Protein AF-A0A9D8WXP0-F1 (afdb_monomer_lite)

Radius of gyration: 31.96 Å; chains: 1; bounding box: 114×38×44 Å

pLDDT: mean 79.35, std 18.18, range [41.12, 97.19]

Sequence (151 aa):
MDLRFQVKKQKMTRLDGAYIVSGSKNYLCAEFLFSEEWAGKIKTAVFEQGDTVYHVVLENDRISAEKMPVFSAGVWKVSVFGGDLMTADSVPLPVHPSGFREENAPEPPEPSVYESLTALIQKNITTTEELKHKITESVPLAVEGETLVIG

Secondary structure (DSSP, 8-state):
-EEEEEEETTEEEE-----EETT--S--EEEEEE-GGGTT--EEEEEEETTEEEEEE-BTTEE-TTTSPPPPSEEEEEEEEETTTEE---EEEEEEPPS--GGG-PPPPP--HHHHHHHHHHHHHHHHHHHHHHHHTS-------------

Structure (mmCIF, N/CA/C/O backbone):
data_AF-A0A9D8WXP0-F1
#
_entry.id   AF-A0A9D8WXP0-F1
#
loop_
_atom_site.group_PDB
_atom_site.id
_atom_site.type_symbol
_atom_site.label_atom_id
_atom_site.label_alt_id
_atom_site.label_comp_id
_atom_site.label_asym_id
_atom_site.label_entity_id
_atom_site.label_seq_id
_atom_site.pdbx_PDB_ins_code
_atom_site.Cartn_x
_atom_site.Cartn_y
_atom_site.Cartn_z
_atom_site.occupancy
_atom_site.B_iso_or_equiv
_atom_site.auth_seq_id
_atom_site.auth_comp_id
_atom_site.auth_asym_id
_atom_site.auth_atom_id
_atom_site.pdbx_PDB_model_num
ATOM 1 N N . MET A 1 1 ? -9.900 7.967 -0.176 1.00 62.97 1 MET A N 1
ATOM 2 C CA . MET A 1 1 ? -8.702 8.828 -0.049 1.00 62.97 1 MET A CA 1
ATOM 3 C C . MET A 1 1 ? -7.533 7.985 -0.482 1.00 62.97 1 MET A C 1
ATOM 5 O O . MET A 1 1 ? -7.398 6.881 0.036 1.00 62.97 1 MET A O 1
ATOM 9 N N . ASP A 1 2 ? -6.749 8.461 -1.447 1.00 85.50 2 ASP A N 1
ATOM 10 C CA . ASP A 1 2 ? -5.946 7.543 -2.256 1.00 85.50 2 ASP A CA 1
ATOM 11 C C . ASP A 1 2 ? -4.455 7.810 -2.049 1.00 85.50 2 ASP A C 1
ATOM 13 O O . ASP A 1 2 ? -3.940 8.886 -2.368 1.00 85.50 2 ASP A O 1
ATOM 17 N N . LEU A 1 3 ? -3.771 6.815 -1.489 1.00 94.44 3 LEU A N 1
ATOM 18 C CA . LEU A 1 3 ? -2.318 6.767 -1.427 1.00 94.44 3 LEU A CA 1
ATOM 19 C C . LEU A 1 3 ? -1.789 6.508 -2.830 1.00 94.44 3 LEU A C 1
ATOM 21 O O . LEU A 1 3 ? -2.299 5.638 -3.536 1.00 94.44 3 LEU A O 1
ATOM 25 N N . ARG A 1 4 ? -0.767 7.254 -3.243 1.00 96.38 4 ARG A N 1
ATOM 26 C CA . ARG A 1 4 ? -0.178 7.108 -4.574 1.00 96.38 4 ARG A CA 1
ATOM 27 C C . ARG A 1 4 ? 1.320 6.955 -4.461 1.00 96.38 4 ARG A C 1
ATOM 29 O O . ARG A 1 4 ? 2.012 7.840 -3.960 1.00 96.38 4 ARG A O 1
ATOM 36 N N . PHE A 1 5 ? 1.823 5.853 -4.995 1.00 96.81 5 PHE A N 1
ATOM 37 C CA . PHE A 1 5 ? 3.238 5.528 -5.008 1.00 96.81 5 PHE A CA 1
ATOM 38 C C . PHE A 1 5 ? 3.719 5.399 -6.445 1.00 96.81 5 PHE A C 1
ATOM 40 O O . PHE A 1 5 ? 3.088 4.752 -7.267 1.00 96.81 5 PHE A O 1
ATOM 47 N N . GLN A 1 6 ? 4.854 6.002 -6.763 1.00 97.19 6 GLN A N 1
ATOM 48 C CA . GLN A 1 6 ? 5.587 5.719 -7.987 1.00 97.19 6 GLN A CA 1
ATOM 49 C C . GLN A 1 6 ? 6.678 4.707 -7.686 1.00 97.19 6 GLN A C 1
ATOM 51 O O . GLN A 1 6 ? 7.440 4.906 -6.747 1.00 97.19 6 GLN A O 1
ATOM 56 N N . VAL A 1 7 ? 6.771 3.668 -8.511 1.00 96.25 7 VAL A N 1
ATOM 57 C CA . VAL A 1 7 ? 7.805 2.638 -8.441 1.00 96.25 7 VAL A CA 1
ATOM 58 C C . VAL A 1 7 ? 8.565 2.653 -9.761 1.00 96.25 7 VAL A C 1
ATOM 60 O O . VAL A 1 7 ? 8.074 2.187 -10.787 1.00 96.25 7 VAL A O 1
ATOM 63 N N . LYS A 1 8 ? 9.758 3.244 -9.755 1.00 94.75 8 LYS A N 1
ATOM 64 C CA . LYS A 1 8 ? 10.653 3.293 -10.915 1.00 94.75 8 LYS A CA 1
ATOM 65 C C . LYS A 1 8 ? 11.887 2.470 -10.605 1.00 94.75 8 LYS A C 1
ATOM 67 O O . LYS A 1 8 ? 12.650 2.836 -9.710 1.00 94.75 8 LYS A O 1
ATOM 72 N N . LYS A 1 9 ? 12.120 1.394 -11.355 1.00 91.19 9 LYS A N 1
ATOM 73 C CA . LYS A 1 9 ? 13.151 0.405 -11.018 1.00 91.19 9 LYS A CA 1
ATOM 74 C C . LYS A 1 9 ? 12.886 -0.132 -9.626 1.00 91.19 9 LYS A C 1
ATOM 76 O O . LYS A 1 9 ? 11.773 -0.563 -9.340 1.00 91.19 9 LYS A O 1
ATOM 81 N N . GLN A 1 10 ? 13.877 -0.041 -8.757 1.00 93.00 10 GLN A N 1
ATOM 82 C CA . GLN A 1 10 ? 13.775 -0.437 -7.360 1.00 93.00 10 GLN A CA 1
ATOM 83 C C . GLN A 1 10 ? 13.541 0.763 -6.434 1.00 93.00 10 GLN A C 1
ATOM 85 O O . GLN A 1 10 ? 13.718 0.641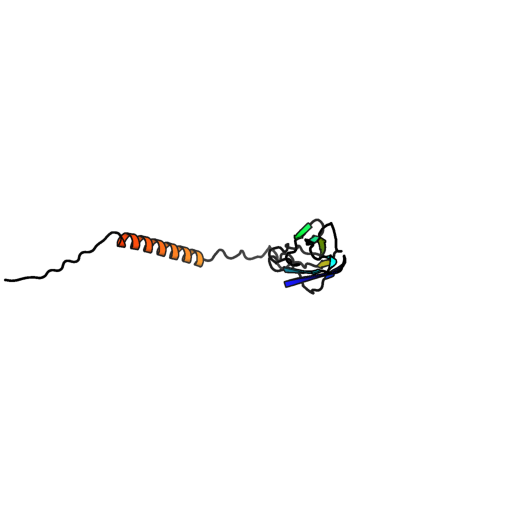 -5.232 1.00 93.00 10 GLN A O 1
ATOM 90 N N . LYS A 1 11 ? 13.187 1.936 -6.975 1.00 95.12 11 LYS A N 1
ATOM 91 C CA . LYS A 1 11 ? 12.950 3.148 -6.191 1.00 95.12 11 LYS A CA 1
ATOM 92 C C . LYS A 1 11 ? 11.462 3.465 -6.113 1.00 95.12 11 LYS A C 1
ATOM 94 O O . LYS A 1 11 ? 10.817 3.703 -7.136 1.00 95.12 11 LYS A O 1
ATOM 99 N N . MET A 1 12 ? 10.9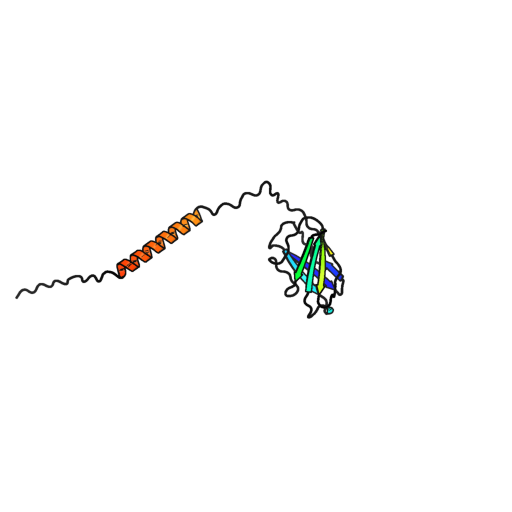53 3.548 -4.897 1.00 95.88 12 MET A N 1
ATOM 100 C CA . MET A 1 12 ? 9.638 4.033 -4.535 1.00 95.88 12 MET A CA 1
ATOM 101 C C . MET A 1 12 ? 9.674 5.519 -4.189 1.00 95.88 12 MET A C 1
ATOM 103 O O . MET A 1 12 ? 10.642 6.082 -3.678 1.00 95.88 12 MET A O 1
ATOM 107 N N . THR A 1 13 ? 8.583 6.207 -4.493 1.00 95.62 13 THR A N 1
ATOM 108 C CA . THR A 1 13 ? 8.370 7.604 -4.118 1.00 95.62 13 THR A CA 1
ATOM 109 C C . THR A 1 13 ? 6.887 7.820 -3.884 1.00 95.62 13 THR A C 1
ATOM 111 O O . THR A 1 13 ? 6.065 7.454 -4.721 1.00 95.62 13 THR A O 1
ATOM 114 N N . ARG A 1 14 ? 6.529 8.419 -2.750 1.00 95.12 14 ARG A N 1
ATOM 115 C CA . ARG A 1 14 ? 5.146 8.802 -2.466 1.00 95.12 14 ARG A CA 1
ATOM 116 C C . ARG A 1 14 ? 4.801 10.085 -3.226 1.00 95.12 14 ARG A C 1
ATOM 118 O O . ARG A 1 14 ? 5.579 11.034 -3.212 1.00 95.12 14 ARG A O 1
ATOM 125 N N . LEU A 1 15 ? 3.660 10.089 -3.907 1.00 94.56 15 LEU A N 1
ATOM 126 C CA . LEU A 1 15 ? 3.194 11.188 -4.759 1.00 94.56 15 LEU A CA 1
ATOM 127 C C . LEU A 1 15 ? 1.968 11.915 -4.199 1.00 94.56 15 LEU A C 1
ATOM 129 O O . LEU A 1 15 ? 1.590 12.969 -4.706 1.00 94.56 15 LEU A O 1
ATOM 133 N N . ASP A 1 16 ? 1.299 11.341 -3.205 1.00 92.44 16 ASP A N 1
ATOM 134 C CA . ASP A 1 16 ? 0.165 11.968 -2.542 1.00 92.44 16 ASP A CA 1
ATOM 135 C C . ASP A 1 16 ? 0.593 12.816 -1.331 1.00 92.44 16 ASP A C 1
ATOM 137 O O . ASP A 1 16 ? 1.668 12.634 -0.762 1.00 92.44 16 ASP A O 1
ATOM 141 N N . GLY A 1 17 ? -0.291 13.730 -0.925 1.00 86.19 17 GLY A N 1
ATOM 142 C CA . GLY A 1 17 ? -0.201 14.479 0.332 1.00 86.19 17 GLY A CA 1
ATOM 143 C C . GLY A 1 17 ? -1.218 13.995 1.366 1.00 86.19 17 GLY A C 1
ATOM 144 O O . GLY A 1 17 ? -1.742 14.805 2.128 1.00 86.19 17 GLY A O 1
ATOM 145 N N . ALA A 1 18 ? -1.591 12.711 1.337 1.00 87.00 18 ALA A N 1
ATOM 146 C CA . ALA A 1 18 ? -2.688 12.208 2.146 1.00 87.00 18 ALA A CA 1
ATOM 147 C C . ALA A 1 18 ? -2.328 12.192 3.640 1.00 87.00 18 ALA A C 1
ATOM 149 O O . ALA A 1 18 ? -1.330 11.597 4.056 1.00 87.00 18 ALA A O 1
ATOM 150 N N . TYR A 1 19 ? -3.185 12.812 4.449 1.00 86.94 19 TYR A N 1
ATOM 151 C CA . TYR A 1 19 ? -3.127 12.755 5.903 1.00 86.94 19 TYR A CA 1
ATOM 152 C C . TYR A 1 19 ? -3.855 11.505 6.410 1.00 86.94 19 TYR A C 1
ATOM 154 O O . TYR A 1 19 ? -5.063 11.368 6.214 1.00 86.94 19 TYR A O 1
ATOM 162 N N . ILE A 1 20 ? -3.118 10.578 7.022 1.00 89.38 20 ILE A N 1
ATOM 163 C CA . ILE A 1 20 ? -3.643 9.269 7.430 1.00 89.38 20 ILE A CA 1
ATOM 164 C C . ILE A 1 20 ? -3.864 9.259 8.932 1.00 89.38 20 ILE A C 1
ATOM 166 O O . ILE A 1 20 ? -2.995 9.683 9.691 1.00 89.38 20 ILE A O 1
ATOM 170 N N . VAL A 1 21 ? -5.009 8.730 9.350 1.00 87.56 21 VAL A N 1
ATOM 171 C CA . VAL A 1 21 ? -5.391 8.601 10.755 1.00 87.56 21 VAL A CA 1
ATOM 172 C C . VAL A 1 21 ? -5.531 7.121 11.110 1.00 87.56 21 VAL A C 1
ATOM 174 O O . VAL A 1 21 ? -6.126 6.349 10.351 1.00 87.56 21 VAL A O 1
ATOM 177 N N . SER A 1 22 ? -4.972 6.725 12.253 1.00 87.50 22 SER A N 1
ATOM 178 C CA . SER A 1 22 ? -4.996 5.349 12.754 1.00 87.50 22 SER A CA 1
ATOM 179 C C . SER A 1 22 ? -6.420 4.838 12.961 1.00 87.50 22 SER A C 1
ATOM 181 O O . SER A 1 22 ? -7.331 5.620 13.220 1.00 87.50 22 SER A O 1
ATOM 183 N N . GLY A 1 23 ? -6.623 3.523 12.871 1.00 80.12 23 GLY A N 1
ATOM 184 C CA . GLY A 1 23 ? -7.940 2.908 13.104 1.00 80.12 23 GLY A CA 1
ATOM 185 C C . GLY A 1 23 ? -8.958 3.103 11.971 1.00 80.12 23 GLY A C 1
ATOM 186 O O . GLY A 1 23 ? -10.075 2.601 12.055 1.00 80.12 23 GLY A O 1
ATOM 187 N N . SER A 1 24 ? -8.582 3.787 10.886 1.00 81.12 24 SER A N 1
ATOM 188 C CA . SER A 1 24 ? -9.439 3.939 9.706 1.00 81.12 24 SER A CA 1
ATOM 189 C C . SER A 1 24 ? -9.587 2.601 8.972 1.00 81.12 24 SER A C 1
ATOM 191 O O . SER A 1 24 ? -8.595 2.037 8.512 1.00 81.12 24 SER A O 1
ATOM 193 N N . LYS A 1 25 ? -10.823 2.114 8.814 1.00 85.44 25 LYS A N 1
ATOM 194 C CA . LYS A 1 25 ? -11.163 0.896 8.056 1.00 85.44 25 LYS A CA 1
ATOM 195 C C . LYS A 1 25 ? -12.018 1.250 6.838 1.00 85.44 25 LYS A C 1
ATOM 197 O O . LYS A 1 25 ? -12.856 2.141 6.929 1.00 85.44 25 LYS A O 1
ATOM 202 N N . ASN A 1 26 ? -11.816 0.562 5.709 1.00 84.81 26 ASN A N 1
ATOM 203 C CA . ASN A 1 26 ? -12.574 0.752 4.459 1.00 84.81 26 ASN A CA 1
ATOM 204 C C . ASN A 1 26 ? -12.576 2.198 3.913 1.00 84.81 26 ASN A C 1
ATOM 206 O O . ASN A 1 26 ? -13.512 2.606 3.231 1.00 84.81 26 ASN A O 1
ATOM 210 N N . TYR A 1 27 ? -11.528 2.977 4.197 1.00 84.69 27 TYR A N 1
ATOM 211 C CA . TYR A 1 27 ? -11.437 4.393 3.805 1.00 84.69 27 TYR A CA 1
ATOM 212 C C . TYR A 1 27 ? -10.249 4.716 2.884 1.00 84.69 27 TYR A C 1
ATOM 214 O O . TYR A 1 27 ? -10.330 5.586 2.007 1.00 84.69 27 TYR A O 1
ATOM 222 N N . LEU A 1 28 ? -9.124 4.034 3.102 1.00 90.62 28 LEU A N 1
ATOM 223 C CA . LEU A 1 28 ? -7.890 4.236 2.349 1.00 90.62 28 LEU A CA 1
ATOM 224 C C . LEU A 1 28 ? -7.883 3.324 1.132 1.00 90.62 28 LEU A C 1
ATOM 226 O O . LEU A 1 28 ? -8.189 2.153 1.270 1.00 90.62 28 LEU A O 1
ATOM 230 N N . CYS A 1 29 ? -7.461 3.832 -0.016 1.00 93.38 29 CYS A N 1
ATOM 231 C CA . CYS A 1 29 ? -7.068 3.021 -1.168 1.00 93.38 29 CYS A CA 1
ATOM 232 C C . CYS A 1 29 ? -5.591 3.289 -1.469 1.00 93.38 29 CYS A C 1
ATOM 234 O O . CYS A 1 29 ? -5.068 4.338 -1.086 1.00 93.38 29 CYS A O 1
ATOM 236 N N . ALA A 1 30 ? -4.918 2.381 -2.175 1.00 94.88 30 ALA A N 1
ATOM 237 C CA . ALA A 1 30 ? -3.557 2.615 -2.653 1.00 94.88 30 ALA A CA 1
ATOM 238 C C . ALA A 1 30 ? -3.434 2.337 -4.153 1.00 94.88 30 ALA A C 1
ATOM 240 O O . ALA A 1 30 ? -3.988 1.367 -4.661 1.00 94.88 30 ALA A O 1
ATOM 241 N N . GLU A 1 31 ? -2.684 3.178 -4.852 1.00 96.19 31 GLU A N 1
ATOM 242 C CA . GLU A 1 31 ? -2.351 3.035 -6.265 1.00 96.19 31 GLU A CA 1
ATOM 243 C C . GLU A 1 31 ? -0.841 3.117 -6.465 1.00 96.19 31 GLU A C 1
ATOM 245 O O . GLU A 1 31 ? -0.155 3.943 -5.854 1.00 96.19 31 GLU A O 1
ATOM 250 N N . PHE A 1 32 ? -0.333 2.266 -7.350 1.00 96.50 32 PHE A N 1
ATOM 251 C CA . PHE A 1 32 ? 1.084 2.131 -7.633 1.00 96.50 32 PHE A CA 1
ATOM 252 C C . PHE A 1 32 ? 1.348 2.340 -9.128 1.00 96.50 32 PHE A C 1
ATOM 254 O O . PHE A 1 32 ? 0.820 1.639 -9.981 1.00 96.50 32 PHE A O 1
ATOM 261 N N . LEU A 1 33 ? 2.197 3.312 -9.452 1.00 96.62 33 LEU A N 1
ATOM 262 C CA . LEU A 1 33 ? 2.606 3.645 -10.813 1.00 96.62 33 LEU A CA 1
ATOM 263 C C . LEU A 1 33 ? 3.960 3.000 -11.098 1.00 96.62 33 LEU A C 1
ATOM 265 O O . LEU A 1 33 ? 5.000 3.546 -10.714 1.00 96.62 33 LEU A O 1
ATOM 269 N N . PHE A 1 34 ? 3.943 1.843 -11.752 1.00 95.94 34 PHE A N 1
ATOM 270 C CA . PHE A 1 34 ? 5.146 1.071 -12.046 1.00 95.94 34 PHE A CA 1
ATOM 271 C C . PHE A 1 34 ? 5.802 1.450 -13.381 1.00 95.94 34 PHE A C 1
ATOM 273 O O . PHE A 1 34 ? 5.129 1.799 -14.349 1.00 95.94 34 PHE A O 1
ATOM 280 N N . SER A 1 35 ? 7.130 1.335 -13.448 1.00 94.31 35 SER A N 1
ATOM 281 C CA . SER A 1 35 ? 7.885 1.292 -14.705 1.00 94.31 35 SER A CA 1
ATOM 282 C C . SER A 1 35 ? 7.721 -0.050 -15.430 1.00 94.31 35 SER A C 1
ATOM 284 O O . SER A 1 35 ? 7.358 -1.063 -14.836 1.00 94.31 35 SER A O 1
ATOM 286 N N . GLU A 1 36 ? 8.038 -0.069 -16.725 1.00 93.44 36 GLU A N 1
ATOM 287 C CA . GLU A 1 36 ? 7.813 -1.207 -17.633 1.00 93.44 36 GLU A CA 1
ATOM 288 C C . GLU A 1 36 ? 8.429 -2.538 -17.169 1.00 93.44 36 GLU A C 1
ATOM 290 O O . GLU A 1 36 ? 7.876 -3.597 -17.445 1.00 93.44 36 GLU A O 1
ATOM 295 N N . GLU A 1 37 ? 9.532 -2.520 -16.416 1.00 91.19 37 GLU A N 1
ATOM 296 C CA . GLU A 1 37 ? 10.186 -3.745 -15.922 1.00 91.19 37 GLU A CA 1
ATOM 297 C C . GLU A 1 37 ? 9.321 -4.565 -14.949 1.00 91.19 37 GLU A C 1
ATOM 299 O O . GLU A 1 37 ? 9.576 -5.748 -14.726 1.00 91.19 37 GLU A O 1
ATOM 304 N N . TRP A 1 38 ? 8.279 -3.953 -14.386 1.00 93.00 38 TRP A N 1
ATOM 305 C CA . TRP A 1 38 ? 7.300 -4.587 -13.508 1.00 93.00 38 TRP A CA 1
ATOM 306 C C . TRP A 1 38 ? 6.114 -5.205 -14.270 1.00 93.00 38 TRP A C 1
ATOM 308 O O . TRP A 1 38 ? 5.262 -5.856 -13.654 1.00 93.00 38 TRP A O 1
ATOM 318 N N . ALA A 1 39 ? 6.033 -5.011 -15.591 1.00 92.12 39 ALA A N 1
ATOM 319 C CA . ALA A 1 39 ? 4.947 -5.524 -16.417 1.00 92.12 39 ALA A CA 1
ATOM 320 C C . ALA A 1 39 ? 4.890 -7.062 -16.391 1.00 92.12 39 ALA A C 1
ATOM 322 O O . ALA A 1 39 ? 5.912 -7.750 -16.377 1.00 92.12 39 ALA A O 1
ATOM 323 N N . GLY A 1 40 ? 3.672 -7.609 -16.354 1.00 90.12 40 GLY A N 1
ATOM 324 C CA . GLY A 1 40 ? 3.430 -9.057 -16.327 1.00 90.12 40 GLY A CA 1
ATOM 325 C C . GLY A 1 40 ? 3.786 -9.762 -15.011 1.00 90.12 40 GLY A C 1
ATOM 326 O O . GLY A 1 40 ? 3.619 -10.975 -14.915 1.00 90.12 40 GLY A O 1
ATOM 327 N N . LYS A 1 41 ? 4.258 -9.039 -13.987 1.00 92.50 41 LYS A N 1
ATOM 328 C CA . LYS A 1 41 ? 4.577 -9.613 -12.672 1.00 92.50 41 LYS A CA 1
ATOM 329 C C . LYS A 1 41 ? 3.391 -9.489 -11.719 1.00 92.50 41 LYS A C 1
ATOM 331 O O . LYS A 1 41 ? 2.728 -8.448 -11.673 1.00 92.50 41 LYS A O 1
ATOM 336 N N . ILE A 1 42 ? 3.183 -10.529 -10.911 1.00 93.56 42 ILE A N 1
ATOM 337 C CA . ILE A 1 42 ? 2.375 -10.437 -9.690 1.00 93.56 42 ILE A CA 1
ATOM 338 C C . ILE A 1 42 ? 3.174 -9.605 -8.691 1.00 93.56 42 ILE A C 1
ATOM 340 O O . ILE A 1 42 ? 4.357 -9.875 -8.471 1.00 93.56 42 ILE A O 1
ATOM 344 N N . LYS A 1 43 ? 2.535 -8.575 -8.141 1.00 94.88 43 LYS A N 1
ATOM 345 C CA . LYS A 1 43 ? 3.164 -7.575 -7.278 1.00 94.88 43 LYS A CA 1
ATOM 346 C C . LYS A 1 43 ? 2.465 -7.568 -5.933 1.00 94.88 43 LYS A C 1
ATOM 348 O O . LYS A 1 43 ? 1.240 -7.658 -5.876 1.00 94.88 43 LYS A O 1
ATOM 353 N N . THR A 1 44 ? 3.249 -7.420 -4.878 1.00 95.62 44 THR A N 1
ATOM 354 C CA . THR A 1 44 ? 2.786 -7.444 -3.495 1.00 95.62 44 THR A CA 1
ATOM 355 C C . THR A 1 44 ? 3.377 -6.252 -2.764 1.00 95.62 44 THR A C 1
ATOM 357 O O . THR A 1 44 ? 4.597 -6.092 -2.721 1.00 95.62 44 THR A O 1
ATOM 360 N N . ALA A 1 45 ? 2.515 -5.414 -2.194 1.00 96.12 45 ALA A N 1
ATOM 361 C CA . ALA A 1 45 ? 2.915 -4.359 -1.279 1.00 96.12 45 ALA A CA 1
ATOM 362 C C . ALA A 1 45 ? 3.132 -4.943 0.114 1.00 96.12 45 ALA A C 1
ATOM 364 O O . ALA A 1 45 ? 2.394 -5.826 0.560 1.00 96.12 45 ALA A O 1
ATOM 365 N N . VAL A 1 46 ? 4.136 -4.418 0.801 1.00 96.44 46 VAL A N 1
ATOM 366 C CA . VAL A 1 46 ? 4.450 -4.753 2.182 1.00 96.44 46 VAL A CA 1
ATOM 367 C C . VAL A 1 46 ? 4.312 -3.496 3.013 1.00 96.44 46 VAL A C 1
ATOM 369 O O . VAL A 1 46 ? 4.918 -2.475 2.692 1.00 96.44 46 VAL A O 1
ATOM 372 N N . PHE A 1 47 ? 3.512 -3.578 4.069 1.00 95.94 47 PHE A N 1
ATOM 373 C CA . PHE A 1 47 ? 3.373 -2.528 5.065 1.00 95.94 47 PHE A CA 1
ATOM 374 C C . PHE A 1 47 ? 3.964 -3.027 6.374 1.00 95.94 47 PHE A C 1
ATOM 376 O O . PHE A 1 47 ? 3.484 -4.014 6.920 1.00 95.94 47 PHE A O 1
ATOM 383 N N . GLU A 1 48 ? 4.985 -2.348 6.879 1.00 95.25 48 GLU A N 1
ATOM 384 C CA . GLU A 1 48 ? 5.734 -2.776 8.060 1.00 95.25 48 GLU A CA 1
ATOM 385 C C . GLU A 1 48 ? 5.824 -1.657 9.100 1.00 95.25 48 GLU A C 1
ATOM 387 O O . GLU A 1 48 ? 6.173 -0.518 8.780 1.00 95.25 48 GLU A O 1
ATOM 392 N N . GLN A 1 49 ? 5.559 -1.989 10.362 1.00 93.75 49 GLN A N 1
ATOM 393 C CA . GLN A 1 49 ? 5.836 -1.139 11.515 1.00 93.75 49 GLN A CA 1
ATOM 394 C C . GLN A 1 49 ? 6.271 -2.012 12.699 1.00 93.75 49 GLN A C 1
ATOM 396 O O . GLN A 1 49 ? 5.453 -2.702 13.306 1.00 93.75 49 GLN A O 1
ATOM 401 N N . GLY A 1 50 ? 7.558 -1.949 13.057 1.00 90.62 50 GLY A N 1
ATOM 402 C CA . GLY A 1 50 ? 8.114 -2.783 14.127 1.00 90.62 50 GLY A CA 1
ATOM 403 C C . GLY A 1 50 ? 7.946 -4.265 13.796 1.00 90.62 50 GLY A C 1
ATOM 404 O O . GLY A 1 50 ? 8.380 -4.701 12.736 1.00 90.62 50 GLY A O 1
ATOM 405 N N . ASP A 1 51 ? 7.264 -5.006 14.669 1.00 90.44 51 ASP A N 1
ATOM 406 C CA . ASP A 1 51 ? 6.993 -6.438 14.483 1.00 90.44 51 ASP A CA 1
ATOM 407 C C . ASP A 1 51 ? 5.741 -6.722 13.630 1.00 90.44 51 ASP A C 1
ATOM 409 O O . ASP A 1 51 ? 5.445 -7.874 13.314 1.00 90.44 51 ASP A O 1
ATOM 413 N N . THR A 1 52 ? 4.972 -5.689 13.263 1.00 91.38 52 THR A N 1
ATOM 414 C CA . THR A 1 52 ? 3.743 -5.860 12.476 1.00 91.38 52 THR A CA 1
ATOM 415 C C . THR A 1 52 ? 4.037 -5.718 10.990 1.00 91.38 52 THR A C 1
ATOM 417 O O . THR A 1 52 ? 4.513 -4.671 10.549 1.00 91.38 52 THR A O 1
ATOM 420 N N . VAL A 1 53 ? 3.702 -6.750 10.210 1.00 93.50 53 VAL A N 1
ATOM 421 C CA . VAL A 1 53 ? 3.906 -6.789 8.756 1.00 93.50 53 VAL A CA 1
ATOM 422 C C . VAL A 1 53 ? 2.634 -7.256 8.055 1.00 93.50 53 VAL A C 1
ATOM 424 O O . VAL A 1 53 ? 2.083 -8.306 8.383 1.00 93.50 53 VAL A O 1
ATOM 427 N N . TYR A 1 54 ? 2.188 -6.502 7.052 1.00 94.06 54 TYR A N 1
ATOM 428 C CA . TYR A 1 54 ? 1.082 -6.869 6.173 1.00 94.06 54 TYR A CA 1
ATOM 429 C C . TYR A 1 54 ? 1.567 -7.039 4.741 1.00 94.06 54 TYR A C 1
ATOM 431 O O . TYR A 1 54 ? 2.209 -6.147 4.189 1.00 94.06 54 TYR A O 1
ATOM 439 N N . HIS A 1 55 ? 1.191 -8.154 4.120 1.00 95.62 55 HIS A N 1
ATOM 440 C CA . HIS A 1 55 ? 1.423 -8.420 2.705 1.00 95.62 55 HIS A CA 1
ATOM 441 C C . HIS A 1 55 ? 0.106 -8.322 1.948 1.00 95.62 55 HIS A C 1
ATOM 443 O O . HIS A 1 55 ? -0.848 -9.030 2.269 1.00 95.62 55 HIS A O 1
ATOM 449 N N . VAL A 1 56 ? 0.056 -7.464 0.932 1.00 95.69 56 VAL A N 1
ATOM 450 C CA . VAL A 1 56 ? -1.158 -7.239 0.145 1.00 95.69 56 VAL A CA 1
ATOM 451 C C . VAL A 1 56 ? -0.828 -7.350 -1.333 1.00 95.69 56 VAL A C 1
ATOM 453 O O . VAL A 1 56 ? -0.031 -6.576 -1.860 1.00 95.69 56 VAL A O 1
ATOM 456 N N . VAL A 1 57 ? -1.428 -8.331 -2.006 1.00 95.56 57 VAL A N 1
ATOM 457 C CA . VAL A 1 57 ? -1.288 -8.508 -3.458 1.00 95.56 57 VAL A CA 1
ATOM 458 C C . VAL A 1 57 ? -2.054 -7.397 -4.173 1.00 95.56 57 VAL A C 1
ATOM 460 O O . VAL A 1 57 ? -3.189 -7.086 -3.810 1.00 95.56 57 VAL A O 1
ATOM 463 N N . LEU A 1 58 ? -1.426 -6.792 -5.179 1.00 95.19 58 LEU A N 1
ATOM 464 C CA . LEU A 1 58 ? -2.021 -5.718 -5.967 1.00 95.19 58 LEU A CA 1
ATOM 465 C C . LEU A 1 58 ? -2.936 -6.294 -7.048 1.00 95.19 58 LEU A C 1
ATOM 467 O O . LEU A 1 58 ? -2.574 -7.234 -7.756 1.00 95.19 58 LEU A O 1
ATOM 471 N N . GLU A 1 59 ? -4.080 -5.647 -7.241 1.00 94.31 59 GLU A N 1
ATOM 472 C CA . GLU A 1 59 ? -5.024 -5.927 -8.320 1.00 94.31 59 GLU A CA 1
ATOM 473 C C . GLU A 1 59 ? -5.108 -4.708 -9.229 1.00 94.31 59 GLU A C 1
ATOM 475 O O . GLU A 1 59 ? -5.474 -3.620 -8.787 1.00 94.31 59 GLU A O 1
ATOM 480 N N . ASN A 1 60 ? -4.739 -4.872 -10.503 1.00 93.50 60 ASN A N 1
ATOM 481 C CA . ASN A 1 60 ? -4.625 -3.762 -11.459 1.00 93.50 60 ASN A CA 1
ATOM 482 C C . ASN A 1 60 ? -3.780 -2.597 -10.908 1.00 93.50 60 ASN A C 1
ATOM 484 O O . ASN A 1 60 ? -4.179 -1.436 -10.978 1.00 93.50 60 ASN A O 1
ATOM 488 N N . ASP A 1 61 ? -2.639 -2.940 -10.303 1.00 95.06 61 ASP A N 1
ATOM 489 C CA . ASP A 1 61 ? -1.692 -2.014 -9.669 1.00 95.06 61 ASP A CA 1
ATOM 490 C C . ASP A 1 61 ?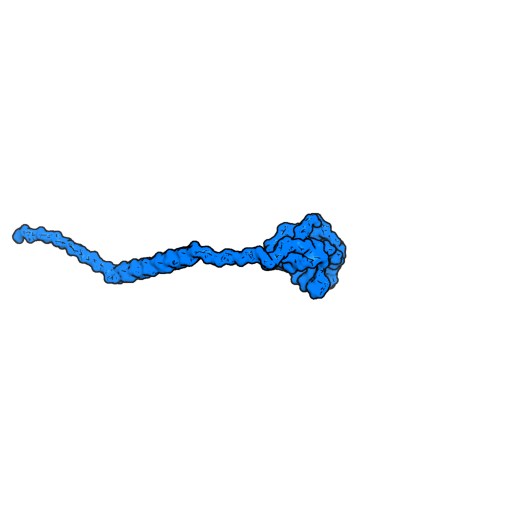 -2.304 -1.143 -8.553 1.00 95.06 61 ASP A C 1
ATOM 492 O O . ASP A 1 61 ? -1.785 -0.083 -8.195 1.00 95.06 61 ASP A O 1
ATOM 496 N N . ARG A 1 62 ? -3.406 -1.619 -7.960 1.00 95.81 62 ARG A N 1
ATOM 497 C CA . ARG A 1 62 ? -4.141 -0.956 -6.883 1.00 95.81 62 ARG A CA 1
ATOM 498 C C . ARG A 1 62 ? -4.462 -1.908 -5.732 1.00 95.81 62 ARG A C 1
ATOM 500 O O . ARG A 1 62 ? -4.466 -3.128 -5.878 1.00 95.81 62 ARG A O 1
ATOM 507 N N . ILE A 1 63 ? -4.751 -1.320 -4.577 1.00 95.19 63 ILE A N 1
ATOM 508 C CA . ILE A 1 63 ? -5.326 -1.979 -3.405 1.00 95.19 63 ILE A CA 1
ATOM 509 C C . ILE A 1 63 ? -6.634 -1.259 -3.075 1.00 95.19 63 ILE A C 1
ATOM 511 O O . ILE A 1 63 ? -6.643 -0.044 -2.847 1.00 95.19 63 ILE A O 1
ATOM 515 N N . SER A 1 64 ? -7.735 -2.009 -3.076 1.00 93.75 64 SER A N 1
ATOM 516 C CA . SER A 1 64 ? -9.058 -1.504 -2.709 1.00 93.75 64 SER A CA 1
ATOM 517 C C . SER A 1 64 ? -9.168 -1.247 -1.206 1.00 93.75 64 SER A C 1
ATOM 519 O O . SER A 1 64 ? -8.440 -1.833 -0.402 1.00 93.75 64 SER A O 1
ATOM 521 N N . ALA A 1 65 ? -10.131 -0.414 -0.812 1.00 91.44 65 ALA A N 1
ATOM 522 C CA . ALA A 1 65 ? -10.324 -0.059 0.590 1.00 91.44 65 ALA A CA 1
ATOM 523 C C . ALA A 1 65 ? -10.624 -1.241 1.516 1.00 91.44 65 ALA A C 1
ATOM 525 O O . ALA A 1 65 ? -10.225 -1.224 2.676 1.00 91.44 65 ALA A O 1
ATOM 526 N N . GLU A 1 66 ? -11.277 -2.276 0.995 1.00 89.50 66 GLU A N 1
ATOM 527 C CA . GLU A 1 66 ? -11.609 -3.498 1.733 1.00 89.50 66 GLU A CA 1
ATOM 528 C C . GLU A 1 66 ? -10.381 -4.369 2.031 1.00 89.50 66 GLU A C 1
ATOM 530 O O . GLU A 1 66 ? -10.372 -5.117 3.006 1.00 89.50 66 GLU A O 1
ATOM 535 N N . LYS A 1 67 ? -9.344 -4.278 1.188 1.00 92.69 67 LYS A N 1
ATOM 536 C CA . LYS A 1 67 ? -8.095 -5.047 1.314 1.00 92.69 67 LYS A CA 1
ATOM 537 C C . LYS A 1 67 ? -6.988 -4.265 2.012 1.00 92.69 67 LYS A C 1
ATOM 539 O O . LYS A 1 67 ? -5.943 -4.837 2.320 1.00 92.69 67 LYS A O 1
ATOM 544 N N . MET A 1 68 ? -7.192 -2.969 2.246 1.00 93.06 68 MET A N 1
ATOM 545 C CA . MET A 1 68 ? -6.229 -2.157 2.974 1.00 93.06 68 MET A CA 1
ATOM 546 C C . MET A 1 68 ? -6.190 -2.567 4.453 1.00 93.06 68 MET A C 1
ATOM 548 O O . MET A 1 68 ? -7.241 -2.669 5.092 1.00 93.06 68 MET A O 1
ATOM 552 N N . PRO A 1 69 ? -4.992 -2.780 5.025 1.00 91.25 69 PRO A N 1
ATOM 553 C CA . PRO A 1 69 ? -4.857 -3.076 6.440 1.00 91.25 69 PRO A CA 1
ATOM 554 C C . PRO A 1 69 ? -5.216 -1.857 7.295 1.00 91.25 69 PRO A C 1
ATOM 556 O O . PRO A 1 69 ? -5.121 -0.705 6.863 1.00 91.25 69 PRO A O 1
ATOM 559 N N . VAL A 1 70 ? -5.602 -2.122 8.542 1.00 90.44 70 VAL A N 1
ATOM 560 C CA . VAL A 1 70 ? -5.836 -1.074 9.536 1.00 90.44 70 VAL A CA 1
ATOM 561 C C . VAL A 1 70 ? -4.510 -0.741 10.209 1.00 90.44 70 VAL A C 1
ATOM 563 O O . VAL A 1 70 ? -3.874 -1.602 10.817 1.00 90.44 70 VAL A O 1
ATOM 566 N N . PHE A 1 71 ? -4.093 0.516 10.098 1.00 90.44 71 PHE A N 1
ATOM 567 C CA . PHE A 1 71 ? -2.818 0.979 10.635 1.00 90.44 71 PHE A CA 1
ATOM 568 C C . PHE A 1 71 ? -2.948 1.502 12.069 1.00 90.44 71 PHE A C 1
ATOM 570 O O . PHE A 1 71 ? -3.856 2.281 12.385 1.00 90.44 71 PHE A O 1
ATOM 577 N N . SER A 1 72 ? -1.990 1.131 12.918 1.00 90.19 72 SER A N 1
ATOM 578 C CA . SER A 1 72 ? -1.711 1.799 14.191 1.00 90.19 72 SER A CA 1
ATOM 579 C C . SER A 1 72 ? -0.993 3.129 13.974 1.00 90.19 72 SER A C 1
ATOM 581 O O . SER A 1 72 ? -0.376 3.364 12.932 1.00 90.19 72 SER A O 1
ATOM 583 N N . ALA A 1 73 ? -1.069 4.010 14.971 1.00 90.38 73 ALA A N 1
ATOM 584 C CA . ALA A 1 73 ? -0.360 5.283 14.948 1.00 90.38 73 ALA A CA 1
ATOM 585 C C . ALA A 1 73 ? 1.168 5.084 14.886 1.00 90.38 73 ALA A C 1
ATOM 587 O O . ALA A 1 73 ? 1.718 4.137 15.451 1.00 90.38 73 ALA A O 1
ATOM 588 N N . GLY A 1 74 ? 1.858 6.006 14.218 1.00 91.56 74 GLY A N 1
ATOM 589 C CA . GLY A 1 74 ? 3.310 6.013 14.050 1.00 91.56 74 GLY A CA 1
ATOM 590 C C . GLY A 1 74 ? 3.730 6.012 12.582 1.00 91.56 74 GLY A C 1
ATOM 591 O O . GLY A 1 74 ? 2.975 6.429 11.710 1.00 91.56 74 GLY A O 1
ATOM 592 N N . VAL A 1 75 ? 4.967 5.601 12.298 1.00 93.44 75 VAL A N 1
ATOM 593 C CA . VAL A 1 75 ? 5.520 5.614 10.936 1.00 93.44 75 VAL A CA 1
ATOM 594 C C . VAL A 1 75 ? 5.618 4.191 10.409 1.00 93.44 75 VAL A C 1
ATOM 596 O O . VAL A 1 75 ? 6.430 3.404 10.891 1.00 93.44 75 VAL A O 1
ATOM 599 N N . TRP A 1 76 ? 4.805 3.890 9.402 1.00 95.06 76 TRP A N 1
ATOM 600 C CA . TRP A 1 76 ? 4.861 2.643 8.649 1.00 95.06 76 TRP A CA 1
ATOM 601 C C . TRP A 1 76 ? 5.874 2.757 7.510 1.00 95.06 76 TRP A C 1
ATOM 603 O O . TRP A 1 76 ? 6.117 3.844 6.991 1.00 95.06 76 TRP A O 1
ATOM 613 N N . LYS A 1 77 ? 6.462 1.643 7.093 1.00 95.88 77 LYS A N 1
ATOM 614 C CA . LYS A 1 77 ? 7.255 1.533 5.868 1.00 95.88 77 LYS A CA 1
ATOM 615 C C . LYS A 1 77 ? 6.430 0.809 4.822 1.00 95.88 77 LYS A C 1
ATOM 617 O O . LYS A 1 77 ? 5.826 -0.215 5.123 1.00 95.88 77 LYS A O 1
ATOM 622 N N . VAL A 1 78 ? 6.422 1.338 3.605 1.00 96.19 78 VAL A N 1
ATOM 623 C CA . VAL A 1 78 ? 5.760 0.710 2.460 1.00 96.19 78 VAL A CA 1
ATOM 624 C C . VAL A 1 78 ? 6.813 0.343 1.438 1.00 96.19 78 VAL A C 1
ATOM 626 O O . VAL A 1 78 ? 7.540 1.226 0.989 1.00 96.19 78 VAL A O 1
ATOM 629 N N . SER A 1 79 ? 6.884 -0.928 1.068 1.00 95.50 79 SER A N 1
ATOM 630 C CA . SER A 1 79 ? 7.727 -1.432 -0.019 1.00 95.50 79 SER A CA 1
ATOM 631 C C . SER A 1 79 ? 6.911 -2.328 -0.949 1.00 95.50 79 SER A C 1
ATOM 633 O O . SER A 1 79 ? 5.753 -2.647 -0.670 1.00 95.50 79 SER A O 1
ATOM 635 N N . VAL A 1 80 ? 7.489 -2.717 -2.085 1.00 96.00 80 VAL A N 1
ATOM 636 C CA . VAL A 1 80 ? 6.850 -3.627 -3.043 1.00 96.00 80 VAL A CA 1
ATOM 637 C C . VAL A 1 80 ? 7.851 -4.676 -3.502 1.00 96.00 80 VAL A C 1
ATOM 639 O O . VAL A 1 80 ? 9.021 -4.370 -3.724 1.00 96.00 80 VAL A O 1
ATOM 642 N N . PHE A 1 81 ? 7.386 -5.905 -3.703 1.00 95.00 81 PHE A N 1
ATOM 643 C CA . PHE A 1 81 ? 8.132 -6.929 -4.427 1.00 95.00 81 PHE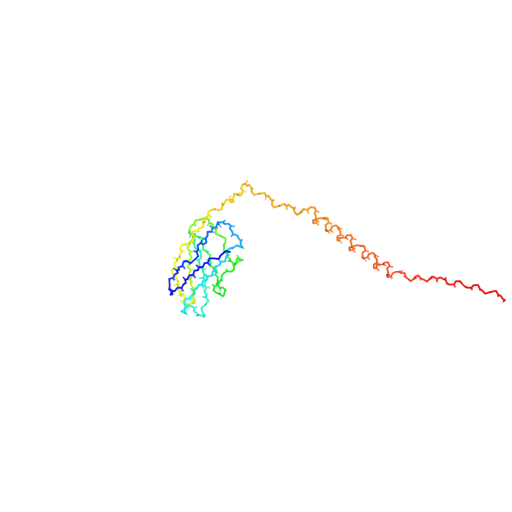 A CA 1
ATOM 644 C C . PHE A 1 81 ? 7.258 -7.637 -5.466 1.00 95.00 81 PHE A C 1
ATOM 646 O O . PHE A 1 81 ? 6.030 -7.597 -5.387 1.00 95.00 81 PHE A O 1
ATOM 653 N N . GLY A 1 82 ? 7.872 -8.283 -6.459 1.00 91.38 82 GLY A N 1
ATOM 654 C CA . GLY A 1 82 ? 7.134 -9.032 -7.474 1.00 91.38 82 GLY A CA 1
ATOM 655 C C . GLY A 1 82 ? 7.972 -10.012 -8.292 1.00 91.38 82 GLY A C 1
ATOM 656 O O . GLY A 1 82 ? 9.176 -9.833 -8.475 1.00 91.38 82 GLY A O 1
ATOM 657 N N . GLY A 1 83 ? 7.310 -11.045 -8.822 1.00 82.88 83 GLY A N 1
ATOM 658 C CA . GLY A 1 83 ? 7.943 -12.112 -9.608 1.00 82.88 83 GLY A CA 1
ATOM 659 C C . GLY A 1 83 ? 9.026 -12.879 -8.835 1.00 82.88 83 GLY A C 1
ATOM 660 O O . GLY A 1 83 ? 8.825 -13.235 -7.678 1.00 82.88 83 GLY A O 1
ATOM 661 N N . ASP A 1 84 ? 10.173 -13.111 -9.482 1.00 80.69 84 ASP A N 1
ATOM 662 C CA . ASP A 1 84 ? 11.363 -13.775 -8.923 1.00 80.69 84 ASP A CA 1
ATOM 663 C C . ASP A 1 84 ? 12.170 -12.828 -8.010 1.00 80.69 84 ASP A C 1
ATOM 665 O O . ASP A 1 84 ? 13.311 -12.473 -8.290 1.00 80.69 84 ASP A O 1
ATOM 669 N N . LEU A 1 85 ? 11.527 -12.331 -6.946 1.00 80.12 85 LEU A N 1
ATOM 670 C CA . LEU A 1 85 ? 12.128 -11.465 -5.917 1.00 80.12 85 LEU A CA 1
ATOM 671 C C . LEU A 1 85 ? 12.651 -10.102 -6.406 1.00 80.12 85 LEU A C 1
ATOM 673 O O . LEU A 1 85 ? 13.574 -9.538 -5.819 1.00 80.12 85 LEU A O 1
ATOM 677 N N . MET A 1 86 ? 12.036 -9.509 -7.432 1.00 88.12 86 MET A N 1
ATOM 678 C CA . MET A 1 86 ? 12.324 -8.113 -7.761 1.00 88.12 86 MET A CA 1
ATOM 679 C C . MET A 1 86 ? 11.735 -7.212 -6.672 1.00 88.12 86 MET A C 1
ATOM 681 O O . MET A 1 86 ? 10.521 -7.202 -6.481 1.00 88.12 86 MET A O 1
ATOM 685 N N . THR A 1 87 ? 12.581 -6.478 -5.951 1.00 91.31 87 THR A N 1
ATOM 686 C CA . THR A 1 87 ? 12.191 -5.633 -4.814 1.00 91.31 87 THR A CA 1
ATOM 687 C C . THR A 1 87 ? 12.340 -4.149 -5.136 1.00 91.31 87 THR A C 1
ATOM 689 O O . THR A 1 87 ? 13.192 -3.748 -5.927 1.00 91.31 87 THR A O 1
ATOM 692 N N . ALA A 1 88 ? 11.499 -3.325 -4.520 1.00 92.06 88 ALA A N 1
ATOM 693 C CA . ALA A 1 88 ? 11.678 -1.884 -4.420 1.00 92.06 88 ALA A CA 1
ATOM 694 C C . ALA A 1 88 ? 12.056 -1.503 -2.983 1.00 92.06 88 ALA A C 1
ATOM 696 O O . ALA A 1 88 ? 11.733 -2.222 -2.033 1.00 92.06 88 ALA A O 1
ATOM 697 N N . ASP A 1 89 ? 12.738 -0.371 -2.829 1.00 92.12 89 ASP A N 1
ATOM 698 C CA . ASP A 1 89 ? 13.011 0.238 -1.534 1.00 92.12 89 ASP A CA 1
ATOM 699 C C . ASP A 1 89 ? 11.713 0.639 -0.807 1.00 92.12 89 ASP A C 1
ATOM 701 O O . ASP A 1 89 ? 10.593 0.489 -1.305 1.00 92.12 89 ASP A O 1
ATOM 705 N N . SER A 1 90 ? 11.867 1.099 0.433 1.00 93.12 90 SER A N 1
ATOM 706 C CA . SER A 1 90 ? 10.743 1.449 1.294 1.00 93.12 90 SER A CA 1
ATOM 707 C C . SER A 1 90 ? 10.570 2.956 1.426 1.00 93.12 90 SER A C 1
ATOM 709 O O . SER A 1 90 ? 11.547 3.670 1.665 1.00 93.12 90 SER A O 1
ATOM 711 N N . VAL A 1 91 ? 9.326 3.429 1.420 1.00 95.19 91 VAL A N 1
ATOM 712 C CA . VAL A 1 91 ? 8.978 4.821 1.742 1.00 95.19 91 VAL A CA 1
ATOM 713 C C . VAL A 1 91 ? 8.246 4.919 3.082 1.00 95.19 91 VAL A C 1
ATOM 715 O O . VAL A 1 91 ? 7.445 4.039 3.406 1.00 95.19 91 VAL A O 1
ATOM 718 N N . PRO A 1 92 ? 8.486 5.982 3.871 1.00 93.62 92 PRO A N 1
ATOM 719 C CA . PRO A 1 92 ? 7.770 6.197 5.118 1.00 93.62 92 PRO A CA 1
ATOM 720 C C . PRO A 1 92 ? 6.327 6.658 4.868 1.00 93.62 92 PRO A C 1
ATOM 722 O O . PRO A 1 92 ? 6.046 7.518 4.029 1.00 93.62 92 PRO A O 1
ATOM 725 N N . LEU A 1 93 ? 5.417 6.115 5.664 1.00 94.06 93 LEU A N 1
ATOM 726 C CA . LEU A 1 93 ? 3.988 6.379 5.682 1.00 94.06 93 LEU A CA 1
ATOM 727 C C . LEU A 1 93 ? 3.597 6.804 7.109 1.00 94.06 93 LEU A C 1
ATOM 729 O O . LEU A 1 93 ? 3.329 5.950 7.955 1.00 94.06 93 LEU A O 1
ATOM 733 N N . PRO A 1 94 ? 3.617 8.113 7.419 1.00 91.50 94 PRO A N 1
ATOM 734 C CA . PRO A 1 94 ? 3.174 8.610 8.716 1.00 91.50 94 PRO A CA 1
ATOM 735 C C . PRO A 1 94 ? 1.662 8.422 8.885 1.00 91.50 94 PRO A C 1
ATOM 737 O O . PRO A 1 94 ? 0.871 8.833 8.034 1.00 91.50 94 PRO A O 1
ATOM 740 N N . VAL A 1 95 ? 1.283 7.819 10.008 1.00 92.06 95 VAL A N 1
ATOM 741 C CA . VAL A 1 95 ? -0.089 7.579 10.453 1.00 92.06 95 VAL A CA 1
ATOM 742 C C . VAL A 1 95 ? -0.279 8.288 11.787 1.00 92.06 95 VAL A C 1
ATOM 744 O O . VAL A 1 95 ? 0.388 7.995 12.781 1.00 92.06 95 VAL A O 1
ATOM 747 N N . HIS A 1 96 ? -1.189 9.250 11.808 1.00 89.44 96 HIS A N 1
ATOM 748 C CA . HIS A 1 96 ? -1.462 10.069 12.976 1.00 89.44 96 HIS A CA 1
ATOM 749 C C . HIS A 1 96 ? -2.439 9.361 13.917 1.00 89.44 96 HIS A C 1
ATOM 751 O O . HIS A 1 96 ? -3.330 8.654 13.444 1.00 89.44 96 HIS A O 1
ATOM 757 N N . PRO A 1 97 ? -2.298 9.536 15.241 1.00 85.31 97 PRO A N 1
ATOM 758 C CA . PRO A 1 97 ? -3.252 8.980 16.188 1.00 85.31 97 PRO A CA 1
ATOM 759 C C . PRO A 1 97 ? -4.651 9.539 15.920 1.00 85.31 97 PRO A C 1
ATOM 761 O O . PRO A 1 97 ? -4.825 10.733 15.666 1.00 85.31 97 PRO A O 1
ATOM 764 N N . SER A 1 98 ? -5.654 8.671 15.979 1.00 79.88 98 SER A N 1
ATOM 765 C CA . SER A 1 98 ? -7.051 9.079 15.916 1.00 79.88 98 SER A CA 1
ATOM 766 C C . SER A 1 98 ? -7.434 9.900 17.138 1.00 79.88 98 SER A C 1
ATOM 768 O O . SER A 1 98 ? -7.043 9.585 18.258 1.00 79.88 98 SER A O 1
ATOM 770 N N . GLY A 1 99 ? -8.293 10.902 16.935 1.00 68.00 99 GLY A N 1
ATOM 771 C CA . GLY A 1 99 ? -9.021 11.541 18.036 1.00 68.00 99 GLY A CA 1
ATOM 772 C C . GLY A 1 99 ? -10.059 10.617 18.690 1.00 68.00 99 GLY A C 1
ATOM 773 O O . GLY A 1 99 ? -10.646 10.983 19.703 1.00 68.00 99 GLY A O 1
ATOM 774 N N . PHE A 1 100 ? -10.284 9.428 18.117 1.00 55.78 100 PHE A N 1
ATOM 775 C CA . PHE A 1 100 ? -11.120 8.382 18.692 1.00 55.78 100 PHE A CA 1
ATOM 776 C C . PHE A 1 100 ? -10.474 7.851 19.974 1.00 55.78 100 PHE A C 1
ATOM 778 O O . PHE A 1 100 ? -9.393 7.263 19.934 1.00 55.78 100 PHE A O 1
ATOM 785 N N . ARG A 1 101 ? -11.143 8.080 21.104 1.00 51.56 101 ARG A N 1
ATOM 786 C CA . ARG A 1 101 ? -10.845 7.441 22.382 1.00 51.56 101 ARG A CA 1
ATOM 787 C C . ARG A 1 101 ? -11.953 6.429 22.655 1.00 51.56 101 ARG A C 1
ATOM 789 O O . ARG A 1 101 ? -13.116 6.820 22.713 1.00 51.56 101 ARG A O 1
ATOM 796 N N . GLU A 1 102 ? -11.596 5.158 22.832 1.00 53.88 102 GLU A N 1
ATOM 797 C CA . GLU A 1 102 ? -12.552 4.086 23.166 1.00 53.88 102 GLU A CA 1
ATOM 798 C C . GLU A 1 102 ? -13.363 4.391 24.434 1.00 53.88 102 GLU A C 1
ATOM 800 O O . GLU A 1 102 ? -14.489 3.929 24.568 1.00 53.88 102 GLU A O 1
ATOM 805 N N . GLU A 1 103 ? -12.842 5.235 25.330 1.00 48.06 103 GLU A N 1
ATOM 806 C CA . GLU A 1 103 ? -13.464 5.563 26.617 1.00 48.06 103 GLU A CA 1
ATOM 807 C C . GLU A 1 103 ? -14.787 6.353 26.527 1.00 48.06 103 GLU A C 1
ATOM 809 O O . GLU A 1 103 ? -15.417 6.562 27.557 1.00 48.06 103 GLU A O 1
ATOM 814 N N . ASN A 1 104 ? -15.225 6.794 25.337 1.00 47.59 104 ASN A N 1
ATOM 815 C CA . ASN A 1 104 ? -16.481 7.543 25.150 1.00 47.59 104 ASN A CA 1
ATOM 816 C C . ASN A 1 104 ? -17.148 7.315 23.777 1.00 47.59 104 ASN A C 1
ATOM 818 O O . ASN A 1 104 ? -17.846 8.201 23.278 1.00 47.59 104 ASN A O 1
ATOM 822 N N . ALA A 1 105 ? -16.927 6.172 23.122 1.00 47.56 105 ALA A N 1
ATOM 823 C CA . ALA A 1 105 ? -17.715 5.852 21.934 1.00 47.56 105 ALA A CA 1
ATOM 824 C C . ALA A 1 105 ? -19.151 5.526 22.390 1.00 47.56 105 ALA A C 1
ATOM 826 O O . ALA A 1 105 ? -19.317 4.559 23.135 1.00 47.56 105 ALA A O 1
ATOM 827 N N . PRO A 1 106 ? -20.184 6.310 22.017 1.00 53.56 106 PRO A N 1
ATOM 828 C CA . PRO A 1 106 ? -21.552 5.897 22.286 1.00 53.56 106 PRO A CA 1
ATOM 829 C C . PRO A 1 106 ? -21.757 4.543 21.609 1.00 53.56 106 PRO A C 1
ATOM 831 O O . PRO A 1 106 ? -21.403 4.382 20.436 1.00 53.56 106 PRO A O 1
ATOM 834 N N . GLU A 1 107 ? -22.268 3.571 22.364 1.00 52.69 107 GLU A N 1
ATOM 835 C CA . GLU A 1 107 ? -22.679 2.282 21.815 1.00 52.69 107 GLU A CA 1
ATOM 836 C C . GLU A 1 107 ? -23.506 2.544 20.548 1.00 52.69 107 GLU A C 1
ATOM 838 O O . GLU A 1 107 ? -24.349 3.454 20.559 1.00 52.69 107 GLU A O 1
ATOM 843 N N . PRO A 1 108 ? -23.245 1.829 19.434 1.00 53.03 108 PRO A N 1
ATOM 844 C CA . PRO A 1 108 ? -24.105 1.937 18.268 1.00 53.03 108 PRO A CA 1
ATOM 845 C C . PRO A 1 108 ? -25.542 1.734 18.758 1.00 53.03 108 PRO A C 1
ATOM 847 O O . PRO A 1 108 ? -25.782 0.763 19.479 1.00 53.03 108 PRO A O 1
ATOM 850 N N . PRO A 1 109 ? -26.468 2.669 18.466 1.00 50.31 109 PRO A N 1
ATOM 851 C CA . PRO A 1 109 ? -27.814 2.590 19.005 1.00 50.31 109 PRO A CA 1
ATOM 852 C C . PRO A 1 109 ? -28.372 1.221 18.645 1.00 50.31 109 PRO A C 1
ATOM 854 O O . PRO A 1 109 ? -28.341 0.843 17.469 1.00 50.31 109 PRO A O 1
ATOM 857 N N . GLU A 1 110 ? -28.828 0.472 19.653 1.00 60.53 110 GLU A N 1
ATOM 858 C CA . GLU A 1 110 ? -29.496 -0.797 19.400 1.00 60.53 110 GLU A CA 1
ATOM 859 C C . GLU A 1 110 ? -30.574 -0.567 18.337 1.00 60.53 110 GLU A C 1
ATOM 861 O O . GLU A 1 110 ? -31.252 0.472 18.397 1.00 60.53 110 GLU A O 1
ATOM 866 N N . PRO A 1 111 ? -30.693 -1.467 17.341 1.00 56.91 111 PRO A N 1
ATOM 867 C CA . PRO A 1 111 ? -31.600 -1.299 16.220 1.00 56.91 111 PRO A CA 1
ATOM 868 C C . PRO A 1 111 ? -32.961 -0.863 16.737 1.00 56.91 111 PRO A C 1
ATOM 870 O O . PRO A 1 111 ? -33.651 -1.567 17.478 1.00 56.91 111 PRO A O 1
ATOM 873 N N . SER A 1 112 ? -33.262 0.396 16.425 1.00 60.22 112 SER A N 1
ATOM 874 C CA . SER A 1 112 ? -34.354 1.120 17.045 1.00 60.22 112 SER A CA 1
ATOM 875 C C . SER A 1 112 ? -35.656 0.364 16.822 1.00 60.22 112 SER A C 1
ATOM 877 O O . SER A 1 112 ? -35.843 -0.280 15.792 1.00 60.22 112 SER A O 1
ATOM 879 N N . VAL A 1 113 ? -36.570 0.513 17.774 1.00 57.81 113 VAL A N 1
ATOM 880 C CA . VAL A 1 113 ? -37.976 0.084 17.786 1.00 57.81 113 VAL A CA 1
ATOM 881 C C . VAL A 1 113 ? -38.650 -0.016 16.397 1.00 57.81 113 VAL A C 1
ATOM 883 O O . VAL A 1 113 ? -39.505 -0.875 16.210 1.00 57.81 113 VAL A O 1
ATOM 886 N N . TYR A 1 114 ? -38.253 0.793 15.408 1.00 58.31 114 TYR A N 1
ATOM 887 C CA . TYR A 1 114 ? -38.640 0.678 13.996 1.00 58.31 114 TYR A CA 1
ATOM 888 C C . TYR A 1 114 ? -38.405 -0.699 13.351 1.00 58.31 114 TYR A C 1
ATOM 890 O O . TYR A 1 114 ? -39.282 -1.167 12.626 1.00 58.31 114 TYR A O 1
ATOM 898 N N . GLU A 1 115 ? -37.281 -1.373 13.598 1.00 64.31 115 GLU A N 1
ATOM 899 C CA . GLU A 1 115 ? -37.025 -2.709 13.033 1.00 64.31 115 GLU A CA 1
ATOM 900 C C . GLU A 1 115 ? -37.959 -3.750 13.658 1.00 64.31 115 GLU A C 1
ATOM 902 O O . GLU A 1 115 ? -38.599 -4.525 12.945 1.00 64.31 115 GLU A O 1
ATOM 907 N N . SER A 1 116 ? -38.144 -3.681 14.980 1.00 63.34 116 SER A N 1
ATOM 908 C CA . SER A 1 116 ? -39.111 -4.505 15.715 1.00 63.34 116 SER A CA 1
ATOM 909 C C . SER A 1 116 ? -40.546 -4.274 15.234 1.00 63.34 116 SER A C 1
ATOM 911 O O . SER A 1 116 ? -41.301 -5.229 15.046 1.00 63.34 116 SER A O 1
ATOM 913 N N . LEU A 1 117 ? -40.929 -3.019 14.976 1.00 66.44 117 LEU A N 1
ATOM 914 C CA . LEU A 1 117 ? -42.237 -2.679 14.413 1.00 66.44 117 LEU A CA 1
ATOM 915 C C . LEU A 1 117 ? -42.388 -3.212 12.983 1.00 66.44 117 LEU A C 1
ATOM 917 O O . LEU A 1 117 ? -43.436 -3.761 12.651 1.00 66.44 117 LEU A O 1
ATOM 921 N N . THR A 1 118 ? -41.346 -3.119 12.155 1.00 68.56 118 THR A N 1
ATOM 922 C CA . THR A 1 118 ? -41.373 -3.612 10.768 1.00 68.56 118 THR A CA 1
ATOM 923 C C . THR A 1 118 ? -41.515 -5.134 10.722 1.00 68.56 118 THR A C 1
ATOM 925 O O . THR A 1 118 ? -42.353 -5.647 9.979 1.00 68.56 118 THR A O 1
ATOM 928 N N . ALA A 1 119 ? -40.787 -5.858 11.578 1.00 70.00 119 ALA A N 1
ATOM 929 C CA . ALA A 1 119 ? -40.890 -7.310 11.699 1.00 70.00 119 ALA A CA 1
ATOM 930 C C . ALA A 1 119 ? -42.273 -7.760 12.208 1.00 70.00 119 ALA A C 1
ATOM 932 O O . ALA A 1 119 ? -42.839 -8.730 11.698 1.00 70.00 119 ALA A O 1
ATOM 933 N N . LEU A 1 120 ? -42.857 -7.041 13.177 1.00 70.81 120 LEU A N 1
ATOM 934 C CA . LEU A 1 120 ? -44.216 -7.310 13.664 1.00 70.81 120 LEU A CA 1
ATOM 935 C C . LEU A 1 120 ? -45.273 -7.066 12.579 1.00 70.81 120 LEU A C 1
ATOM 937 O O . LEU A 1 120 ? -46.186 -7.879 12.418 1.00 70.81 120 LEU A O 1
ATOM 941 N N . ILE A 1 121 ? -45.138 -5.981 11.809 1.00 73.69 121 ILE A N 1
ATOM 942 C CA . ILE A 1 121 ? -46.041 -5.666 10.696 1.00 73.69 121 ILE A CA 1
ATOM 943 C C . ILE A 1 121 ? -45.934 -6.743 9.609 1.00 73.69 121 ILE A C 1
ATOM 945 O O . ILE A 1 121 ? -46.959 -7.280 9.195 1.00 73.69 121 ILE A O 1
ATOM 949 N N . GLN A 1 122 ? -44.722 -7.130 9.201 1.00 66.50 122 GLN A N 1
ATOM 950 C CA . GLN A 1 122 ? -44.518 -8.194 8.210 1.00 66.50 122 GLN A CA 1
ATOM 951 C C . GLN A 1 122 ? -45.106 -9.531 8.669 1.00 66.50 122 GLN A C 1
ATOM 953 O O . GLN A 1 122 ? -45.830 -10.167 7.908 1.00 66.50 122 GLN A O 1
ATOM 958 N N . LYS A 1 123 ? -44.886 -9.928 9.928 1.00 71.50 123 LYS A N 1
ATOM 959 C CA . LYS A 1 123 ? -45.444 -11.170 10.485 1.00 71.50 123 LYS A CA 1
ATOM 960 C C . LYS A 1 123 ? -46.977 -11.200 10.432 1.00 71.50 123 LYS A C 1
ATOM 962 O O . LYS A 1 123 ? -47.566 -12.229 10.088 1.00 71.50 123 LYS A 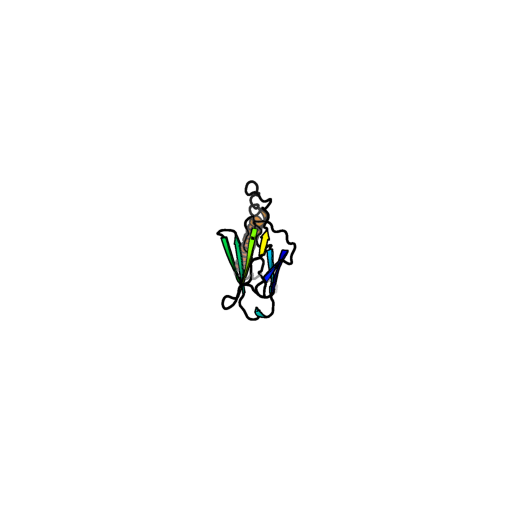O 1
ATOM 967 N N . ASN A 1 124 ? -47.626 -10.079 10.747 1.00 69.75 124 ASN A N 1
ATOM 968 C CA . ASN A 1 124 ? -49.086 -9.976 10.705 1.00 69.75 124 ASN A CA 1
ATOM 969 C C . ASN A 1 124 ? -49.634 -9.989 9.268 1.00 69.75 124 ASN A C 1
ATOM 971 O O . ASN A 1 124 ? -50.680 -10.595 9.027 1.00 69.75 124 ASN A O 1
ATOM 975 N N . ILE A 1 125 ? -48.927 -9.379 8.309 1.00 68.75 125 ILE A N 1
ATOM 976 C CA . ILE A 1 125 ? -49.299 -9.418 6.885 1.00 68.75 125 ILE A CA 1
ATOM 977 C C . ILE A 1 125 ? -49.233 -10.859 6.362 1.00 68.7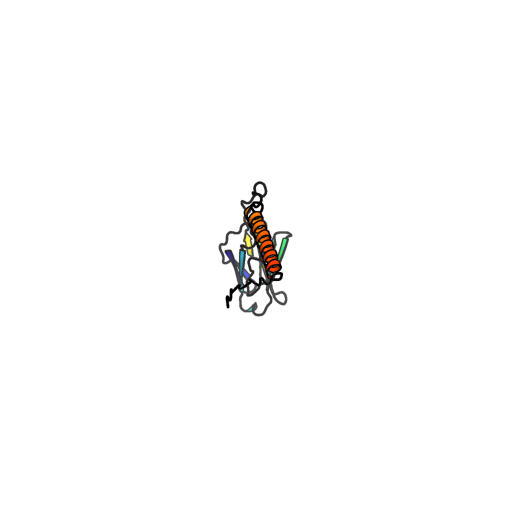5 125 ILE A C 1
ATOM 979 O O . ILE A 1 125 ? -50.216 -11.337 5.800 1.00 68.75 125 ILE A O 1
ATOM 983 N N . THR A 1 126 ? -48.142 -11.587 6.622 1.00 64.50 126 THR A N 1
ATOM 984 C CA . THR A 1 126 ? -47.982 -12.978 6.161 1.00 64.50 126 THR A CA 1
ATOM 985 C C . THR A 1 126 ? -49.065 -13.897 6.728 1.00 64.50 126 THR A C 1
ATOM 987 O O . THR A 1 126 ? -49.693 -14.645 5.985 1.00 64.50 126 THR A O 1
ATOM 990 N N . THR A 1 127 ? -49.375 -13.764 8.023 1.00 65.75 127 THR A N 1
ATOM 991 C CA . THR A 1 127 ? -50.425 -14.566 8.679 1.00 65.75 127 THR A CA 1
ATOM 992 C C . THR A 1 127 ? -51.817 -14.274 8.094 1.00 65.75 127 THR A C 1
ATOM 994 O O . THR A 1 127 ? -52.652 -15.170 7.977 1.00 65.75 127 THR A O 1
ATOM 997 N N . THR A 1 128 ? -52.084 -13.026 7.694 1.00 62.31 128 THR A N 1
ATOM 998 C CA . THR A 1 128 ? -53.371 -12.628 7.096 1.00 62.31 128 THR A CA 1
ATOM 999 C C . THR A 1 128 ? -53.539 -13.188 5.682 1.00 62.31 128 THR A C 1
ATOM 1001 O O . THR A 1 128 ? -54.628 -13.639 5.324 1.00 62.31 128 THR A O 1
ATOM 1004 N N . GLU A 1 129 ? -52.469 -13.200 4.887 1.00 64.25 129 GLU A N 1
ATOM 1005 C CA . GLU A 1 129 ? -52.493 -13.751 3.529 1.00 64.25 129 GLU A CA 1
ATOM 1006 C C . GLU A 1 129 ? -52.602 -15.287 3.535 1.00 64.25 129 GLU A C 1
ATOM 1008 O O . GLU A 1 129 ? -53.369 -15.854 2.756 1.00 64.25 129 GLU A O 1
ATOM 1013 N N . GLU A 1 130 ? -51.962 -15.969 4.490 1.00 62.53 130 GLU A N 1
ATOM 1014 C CA . GLU A 1 130 ? -52.125 -17.417 4.698 1.00 62.53 130 GLU A CA 1
ATOM 1015 C C . GLU A 1 130 ? -53.562 -17.795 5.106 1.00 62.53 130 GLU A C 1
ATOM 1017 O O . GLU A 1 130 ? -54.120 -18.782 4.615 1.00 62.53 130 GLU A O 1
ATOM 1022 N N . LEU A 1 131 ? -54.205 -16.992 5.963 1.00 61.16 131 LEU A N 1
ATOM 1023 C CA . LEU A 1 131 ? -55.606 -17.192 6.349 1.00 61.16 131 LEU A CA 1
ATOM 1024 C C . LEU A 1 131 ? -56.569 -16.942 5.177 1.00 61.16 131 LEU A C 1
ATOM 1026 O O . LEU A 1 131 ? -57.489 -17.735 4.969 1.00 61.16 131 LEU A O 1
ATOM 1030 N N . LYS A 1 132 ? -56.347 -15.893 4.371 1.00 60.88 132 LYS A N 1
ATOM 1031 C CA . LYS A 1 132 ? -57.143 -15.624 3.158 1.00 60.88 132 LYS A CA 1
ATOM 1032 C C . LYS A 1 132 ? -57.026 -16.737 2.123 1.00 60.88 132 LYS A C 1
ATOM 1034 O O . LYS A 1 132 ? -58.042 -17.120 1.538 1.00 60.88 132 LYS A O 1
ATOM 1039 N N . HIS A 1 133 ? -55.824 -17.274 1.913 1.00 58.19 133 HIS A N 1
ATOM 1040 C CA . HIS A 1 133 ? -55.618 -18.388 0.989 1.00 58.19 133 HIS A CA 1
ATOM 1041 C C . HIS A 1 133 ? -56.425 -19.617 1.431 1.00 58.19 133 HIS A C 1
ATOM 1043 O O . HIS A 1 133 ? -57.136 -20.220 0.632 1.00 58.19 133 HIS A O 1
ATOM 1049 N N . LYS A 1 134 ? -56.422 -19.926 2.734 1.00 59.44 134 LYS A N 1
ATOM 1050 C CA . LYS A 1 134 ? -57.139 -21.080 3.299 1.00 59.44 134 LYS A CA 1
ATOM 1051 C C . LYS A 1 134 ? -58.669 -20.939 3.268 1.00 59.44 134 LYS A C 1
ATOM 1053 O O . LYS A 1 134 ? -59.375 -21.937 3.135 1.00 59.44 134 LYS A O 1
ATOM 1058 N N . ILE A 1 135 ? -59.189 -19.712 3.364 1.00 57.66 135 ILE A N 1
ATOM 1059 C CA . ILE A 1 135 ? -60.628 -19.410 3.223 1.00 57.66 135 ILE A CA 1
ATOM 1060 C C . ILE A 1 135 ? -61.065 -19.491 1.751 1.00 57.66 135 ILE A C 1
ATOM 1062 O O . ILE A 1 135 ? -62.143 -20.001 1.456 1.00 57.66 135 ILE A O 1
ATOM 1066 N N . THR A 1 136 ? -60.218 -19.043 0.821 1.00 52.06 136 THR A N 1
ATOM 1067 C CA . THR A 1 136 ? -60.509 -19.078 -0.625 1.00 52.06 136 THR A CA 1
ATOM 1068 C C . THR A 1 136 ? -60.549 -20.511 -1.167 1.00 52.06 136 THR A C 1
ATOM 1070 O O . THR A 1 136 ? -61.326 -20.812 -2.067 1.00 52.06 136 THR A O 1
ATOM 1073 N N . GLU A 1 137 ? -59.771 -21.421 -0.580 1.00 55.44 137 GLU A N 1
ATOM 1074 C CA . GLU A 1 137 ? -59.731 -22.832 -0.982 1.00 55.44 137 GLU A CA 1
ATOM 1075 C C . GLU A 1 137 ? -60.885 -23.680 -0.402 1.00 55.44 137 GLU A C 1
ATOM 1077 O O . GLU A 1 137 ? -61.065 -24.825 -0.809 1.00 55.44 137 GLU A O 1
ATOM 1082 N N . SER A 1 138 ? -61.687 -23.148 0.535 1.00 54.59 138 SER A N 1
ATOM 1083 C CA . SER A 1 138 ? -62.676 -23.935 1.297 1.00 54.59 138 SER A CA 1
ATOM 1084 C C . SER A 1 138 ? -64.158 -23.609 1.046 1.00 54.59 138 SER A C 1
ATOM 1086 O O . SER A 1 138 ? -65.007 -24.245 1.672 1.00 54.59 138 SER A O 1
ATOM 1088 N N . VAL A 1 139 ? -64.523 -22.702 0.122 1.00 52.12 139 VAL A N 1
ATOM 1089 C CA . VAL A 1 139 ? -65.946 -22.379 -0.140 1.00 52.12 139 VAL A CA 1
ATOM 1090 C C . VAL A 1 139 ? -66.264 -22.112 -1.624 1.00 52.12 139 VAL A C 1
ATOM 1092 O O . VAL A 1 139 ? -65.878 -21.067 -2.144 1.00 52.12 139 VAL A O 1
ATOM 1095 N N . PRO A 1 140 ? -67.088 -22.940 -2.298 1.00 44.00 140 PRO A N 1
ATOM 1096 C CA . PRO A 1 140 ? -67.975 -22.466 -3.353 1.00 44.00 140 PRO A CA 1
ATOM 1097 C C . PRO A 1 140 ? -69.329 -22.063 -2.739 1.00 44.00 140 PRO A C 1
ATOM 1099 O O . PRO A 1 140 ? -70.102 -22.909 -2.292 1.00 44.00 140 PRO A O 1
ATOM 1102 N N . LEU A 1 141 ? -69.622 -20.759 -2.712 1.00 46.34 141 LEU A N 1
ATOM 1103 C CA . LEU A 1 141 ? -70.950 -20.220 -2.399 1.00 46.34 141 LEU A CA 1
ATOM 1104 C C . LEU A 1 141 ? -71.832 -20.331 -3.652 1.00 46.34 141 LEU A C 1
ATOM 1106 O O . LEU A 1 141 ? -71.721 -19.512 -4.562 1.00 46.34 141 LEU A O 1
ATOM 1110 N N . ALA A 1 142 ? -72.710 -21.333 -3.704 1.00 43.53 142 ALA A N 1
ATOM 1111 C CA . ALA A 1 142 ? -73.866 -21.300 -4.595 1.00 43.53 142 ALA A CA 1
ATOM 1112 C C . ALA A 1 142 ? -74.960 -20.456 -3.920 1.00 43.53 142 ALA A C 1
ATOM 1114 O O . ALA A 1 142 ? -75.480 -20.840 -2.875 1.00 43.53 142 ALA A O 1
ATOM 1115 N N . VAL A 1 143 ? -75.267 -19.288 -4.486 1.00 44.59 143 VAL A N 1
ATOM 1116 C CA . VAL A 1 143 ? -76.398 -18.446 -4.068 1.00 44.59 143 VAL A CA 1
ATOM 1117 C C . VAL A 1 143 ? -77.609 -18.837 -4.920 1.00 44.59 143 VAL A C 1
ATOM 1119 O O . VAL A 1 143 ? -77.538 -18.795 -6.148 1.00 44.59 143 VAL A O 1
ATOM 1122 N N . GLU A 1 144 ? -78.685 -19.268 -4.258 1.00 41.12 144 GLU A N 1
ATOM 1123 C CA . GLU A 1 144 ? -79.947 -19.734 -4.844 1.00 41.12 144 GLU A CA 1
ATOM 1124 C C . GLU A 1 144 ? -80.637 -18.647 -5.682 1.00 41.12 144 GLU A C 1
ATOM 1126 O O . GLU A 1 144 ? -80.849 -17.523 -5.228 1.00 41.12 144 GLU A O 1
ATOM 1131 N N . GLY A 1 145 ? -81.021 -18.998 -6.912 1.00 41.72 145 GLY A N 1
ATOM 1132 C CA . GLY A 1 145 ? -81.957 -18.220 -7.716 1.00 41.72 145 GLY A CA 1
ATOM 1133 C C . GLY A 1 145 ? -83.366 -18.773 -7.544 1.00 41.72 145 GLY A C 1
ATOM 1134 O O . GLY A 1 145 ? -83.726 -19.744 -8.206 1.00 41.72 145 GLY A O 1
ATOM 1135 N N . GLU A 1 146 ? -84.174 -18.163 -6.679 1.00 48.03 146 GLU A N 1
ATOM 1136 C CA . GLU A 1 146 ? -85.622 -18.368 -6.709 1.00 48.03 146 GLU A CA 1
ATOM 1137 C C . GLU A 1 146 ? -86.209 -17.663 -7.940 1.00 48.03 146 GLU A C 1
ATOM 1139 O O . GLU A 1 146 ? -85.975 -16.480 -8.189 1.00 48.03 146 GLU A O 1
ATOM 1144 N N . THR A 1 147 ? -87.020 -18.371 -8.721 1.00 42.75 147 THR A N 1
ATOM 1145 C CA . THR A 1 147 ? -88.012 -17.735 -9.592 1.00 42.75 147 THR A CA 1
ATOM 1146 C C . THR A 1 147 ? -89.329 -18.478 -9.427 1.00 42.75 147 THR A C 1
ATOM 1148 O O . THR A 1 147 ? -89.456 -19.640 -9.807 1.00 42.75 147 THR A O 1
ATOM 1151 N N . LEU A 1 148 ? -90.301 -17.788 -8.823 1.00 42.84 148 LEU A N 1
ATOM 1152 C CA . LEU A 1 148 ? -91.703 -18.188 -8.762 1.00 42.84 148 LEU A CA 1
ATOM 1153 C C . LEU A 1 148 ? -92.256 -18.387 -10.180 1.00 42.84 148 LEU A C 1
ATOM 1155 O O . LEU A 1 148 ? -92.159 -17.484 -11.011 1.00 42.84 148 LEU A O 1
ATOM 1159 N N . VAL A 1 149 ? -92.941 -19.505 -10.418 1.00 43.69 149 VAL A N 1
ATOM 1160 C CA . VAL A 1 149 ? -93.869 -19.646 -11.548 1.00 43.69 149 VAL A CA 1
ATOM 1161 C C . VAL A 1 149 ? -95.232 -20.066 -11.011 1.00 43.69 149 VAL A C 1
ATOM 1163 O O . VAL A 1 149 ? -95.385 -21.128 -10.415 1.00 43.69 149 VAL A O 1
ATOM 1166 N N . ILE A 1 150 ? -96.202 -19.173 -11.191 1.00 46.84 150 ILE A N 1
ATOM 1167 C CA . ILE A 1 150 ? -97.635 -19.370 -10.957 1.00 46.84 150 ILE A CA 1
ATOM 1168 C C . ILE A 1 150 ? -98.270 -19.761 -12.295 1.00 46.84 150 ILE A C 1
ATOM 1170 O O . ILE A 1 150 ? -98.092 -19.038 -13.277 1.00 46.84 150 ILE A O 1
ATOM 1174 N N . GLY A 1 151 ? -99.004 -20.875 -12.319 1.00 44.50 151 GLY A N 1
ATOM 1175 C CA . GLY A 1 151 ? -99.758 -21.369 -13.476 1.00 44.50 151 GLY A CA 1
ATOM 1176 C C . GLY A 1 151 ? -100.277 -22.777 -13.259 1.00 44.50 151 GLY A C 1
ATOM 1177 O O . GLY A 1 151 ? -99.493 -23.713 -13.518 1.00 44.50 151 GLY A O 1
#

Foldseek 3Di:
DEWEWEQEQQEIDTDDPDAAAAPDAQPYKYAYHYDPVCPPWFKWKWKDDDPDIDIATDDVRMGGRNRDDGDDADWIWIWMATDPGRTHGTDIDGYHYDPDDPVDDPDPPDPDCVVVVVVVVVVVVVVVVVVVVVVVVPDDDDDDDDDDDDD